Protein AF-A0AAE0EJP1-F1 (afdb_monomer)

Foldseek 3Di:
DVVVQPPDDPDDDDDDDLVVQCVDPVSVVVQVVCVVVVNDDDADPPRVVCVDPVNVVVVVVVVVVVVVVPDDDDDDDDDDDDDDPPPDPDDDPDDDDDDDDDDDDDDDDDDD

Mean predicted aligned error: 17.31 Å

InterPro domains:
  IPR027417 P-loop containing nucleoside triphosphate hydrolase [G3DSA:3.40.50.300] (1-55)

Structure (mmCIF, N/CA/C/O backbone):
data_AF-A0AAE0EJP1-F1
#
_entry.id   AF-A0AAE0EJP1-F1
#
loop_
_atom_site.group_PDB
_atom_site.id
_atom_site.type_symbol
_atom_site.label_atom_id
_atom_site.label_alt_id
_atom_site.label_comp_id
_atom_site.label_asym_id
_atom_site.label_entity_id
_atom_site.label_seq_id
_atom_site.pdbx_PDB_ins_code
_atom_site.Cartn_x
_atom_site.Cartn_y
_atom_site.Cartn_z
_atom_site.occupancy
_atom_site.B_iso_or_equiv
_atom_site.auth_seq_id
_atom_site.auth_comp_id
_atom_site.auth_asym_id
_atom_site.auth_atom_id
_atom_site.pdbx_PDB_model_num
ATOM 1 N N . MET A 1 1 ? 5.724 -8.046 -9.440 1.00 77.44 1 MET A N 1
ATOM 2 C CA . MET A 1 1 ? 4.721 -7.542 -8.469 1.00 77.44 1 MET A CA 1
ATOM 3 C C . MET A 1 1 ? 3.334 -8.173 -8.635 1.00 77.44 1 MET A C 1
ATOM 5 O O . MET A 1 1 ? 2.723 -8.517 -7.630 1.00 77.44 1 MET A O 1
ATOM 9 N N . ASN A 1 2 ? 2.850 -8.351 -9.869 1.00 84.19 2 ASN A N 1
ATOM 10 C CA . ASN A 1 2 ? 1.451 -8.671 -10.205 1.00 84.19 2 ASN A CA 1
ATOM 11 C C . ASN A 1 2 ? 0.792 -9.775 -9.366 1.00 84.19 2 ASN A C 1
ATOM 13 O O . ASN A 1 2 ? -0.309 -9.576 -8.865 1.00 84.19 2 ASN A O 1
ATOM 17 N N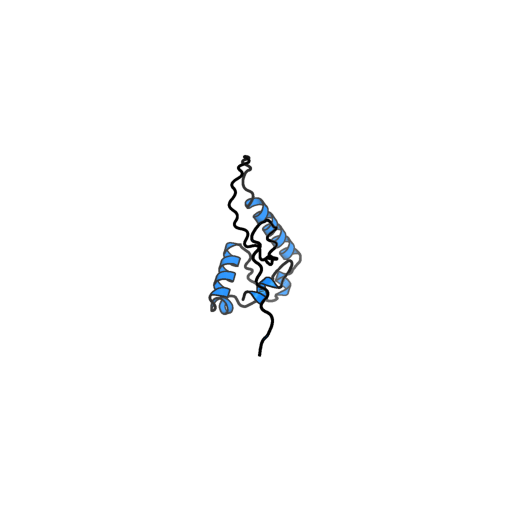 . VAL A 1 3 ? 1.468 -10.908 -9.151 1.00 89.62 3 VAL A N 1
ATOM 18 C CA . VAL A 1 3 ? 0.889 -12.024 -8.383 1.00 89.62 3 VAL A CA 1
ATOM 19 C C . VAL A 1 3 ? 0.577 -11.615 -6.944 1.00 89.62 3 VAL A C 1
ATOM 21 O O . VAL A 1 3 ? -0.504 -11.914 -6.462 1.00 89.62 3 VAL A O 1
ATOM 24 N N . ALA A 1 4 ? 1.481 -10.913 -6.257 1.00 86.25 4 ALA A N 1
ATOM 25 C CA . ALA A 1 4 ? 1.318 -10.597 -4.837 1.00 86.25 4 ALA A CA 1
ATOM 26 C C . ALA A 1 4 ? 0.136 -9.647 -4.574 1.00 86.25 4 ALA A C 1
ATOM 28 O O . ALA A 1 4 ? -0.625 -9.860 -3.634 1.00 86.25 4 ALA A O 1
ATOM 29 N N . ILE A 1 5 ? -0.049 -8.634 -5.427 1.00 88.50 5 ILE A N 1
ATOM 30 C CA . ILE A 1 5 ? -1.090 -7.607 -5.252 1.00 88.50 5 ILE A CA 1
ATOM 31 C C . ILE A 1 5 ? -2.483 -8.063 -5.710 1.00 88.50 5 ILE A C 1
ATOM 33 O O . ILE A 1 5 ? -3.474 -7.463 -5.315 1.00 88.50 5 ILE A O 1
ATOM 37 N N . THR A 1 6 ? -2.572 -9.133 -6.505 1.00 92.44 6 THR A N 1
ATOM 38 C CA . THR A 1 6 ? -3.845 -9.676 -7.018 1.00 92.44 6 THR A CA 1
ATOM 39 C C . THR A 1 6 ? -4.370 -10.868 -6.216 1.00 92.44 6 THR A C 1
ATOM 41 O O . THR A 1 6 ? -5.457 -11.364 -6.497 1.00 92.44 6 THR A O 1
ATOM 44 N N . ARG A 1 7 ? -3.640 -11.345 -5.193 1.00 92.94 7 ARG A N 1
ATOM 45 C CA . ARG A 1 7 ? -4.119 -12.452 -4.339 1.00 92.94 7 ARG A CA 1
ATOM 46 C C . ARG A 1 7 ? -5.259 -12.060 -3.404 1.00 92.94 7 ARG A C 1
ATOM 48 O O . ARG A 1 7 ? -6.002 -12.940 -2.973 1.00 92.94 7 ARG A O 1
ATOM 55 N N . ALA A 1 8 ? -5.371 -10.788 -3.036 1.00 92.50 8 ALA A N 1
ATOM 56 C CA . ALA A 1 8 ? -6.386 -10.362 -2.087 1.00 92.50 8 ALA A CA 1
ATOM 57 C C . ALA A 1 8 ? -7.758 -10.234 -2.753 1.00 92.50 8 ALA A C 1
ATOM 59 O O . ALA A 1 8 ? -7.879 -9.688 -3.844 1.00 92.50 8 ALA A O 1
ATOM 60 N N . LYS A 1 9 ? -8.800 -10.697 -2.057 1.00 92.94 9 LYS A N 1
ATOM 61 C CA . LYS A 1 9 ? -10.189 -10.597 -2.528 1.00 92.94 9 LYS A CA 1
ATOM 62 C C . LYS A 1 9 ? -10.838 -9.246 -2.226 1.00 92.94 9 LYS A C 1
ATOM 64 O O . LYS A 1 9 ? -11.714 -8.826 -2.967 1.00 92.94 9 LYS A O 1
ATOM 69 N N . SER A 1 10 ? -10.446 -8.601 -1.126 1.00 89.94 10 SER A N 1
ATOM 70 C CA . SER A 1 10 ? -11.171 -7.433 -0.597 1.00 89.94 10 SER A CA 1
ATOM 71 C C . SER A 1 10 ? -10.270 -6.242 -0.293 1.00 89.94 10 SER A C 1
ATOM 73 O O . SER A 1 10 ? -10.631 -5.117 -0.611 1.00 89.94 10 SER A O 1
ATOM 75 N N . SER A 1 11 ? -9.092 -6.453 0.296 1.00 89.81 11 SER A N 1
ATOM 76 C CA . SER A 1 11 ? -8.161 -5.362 0.590 1.00 89.81 11 SER A CA 1
ATOM 77 C C . SER A 1 11 ? -6.710 -5.833 0.585 1.00 89.81 11 SER A C 1
ATOM 79 O O . SER A 1 11 ? -6.404 -6.970 0.942 1.00 89.81 11 SER A O 1
ATOM 81 N N . VAL A 1 12 ? -5.808 -4.938 0.177 1.00 92.12 12 VAL A N 1
ATOM 82 C CA . VAL A 1 12 ? -4.356 -5.142 0.219 1.00 92.12 12 VAL A CA 1
ATOM 83 C C . VAL A 1 12 ? -3.753 -4.072 1.116 1.00 92.12 12 VAL A C 1
ATOM 85 O O . VAL A 1 12 ? -3.915 -2.882 0.853 1.00 92.12 12 VAL A O 1
ATOM 88 N N . LEU A 1 13 ? -3.018 -4.495 2.144 1.00 91.94 13 LEU A N 1
ATOM 89 C CA . LEU A 1 13 ? -2.159 -3.620 2.936 1.00 91.94 13 LEU A CA 1
ATOM 90 C C . LEU A 1 13 ? -0.700 -3.971 2.647 1.00 91.94 13 LEU A C 1
ATOM 92 O O . LEU A 1 13 ? -0.225 -5.047 3.007 1.00 91.94 13 LEU A O 1
ATOM 96 N N . VAL A 1 14 ? 0.016 -3.055 2.000 1.00 94.00 14 VAL A N 1
ATOM 97 C CA . VAL A 1 14 ? 1.455 -3.196 1.757 1.00 94.00 14 VAL A CA 1
ATOM 98 C C . VAL A 1 14 ? 2.214 -2.539 2.906 1.00 94.00 14 VAL A C 1
ATOM 100 O O . VAL A 1 14 ? 2.067 -1.342 3.143 1.00 94.00 14 VAL A O 1
ATOM 103 N N . VAL A 1 15 ? 3.051 -3.311 3.602 1.00 94.06 15 VAL A N 1
ATOM 104 C CA . VAL A 1 15 ? 3.899 -2.823 4.700 1.00 94.06 15 VAL A CA 1
ATOM 105 C C . VAL A 1 15 ? 5.364 -2.935 4.293 1.00 94.06 15 VAL A C 1
ATOM 107 O O . VAL A 1 15 ? 5.842 -4.021 3.975 1.00 94.06 15 VAL A O 1
ATOM 110 N N . GLY A 1 16 ? 6.094 -1.820 4.318 1.00 94.81 16 GLY A N 1
ATOM 111 C CA . GLY A 1 16 ? 7.511 -1.816 3.970 1.00 94.81 16 GLY A CA 1
ATOM 112 C C . GLY A 1 16 ? 8.177 -0.448 4.072 1.00 94.81 16 GLY A C 1
ATOM 113 O O . GLY A 1 16 ? 7.535 0.574 4.315 1.00 94.81 16 GLY A O 1
ATOM 114 N N . SER A 1 17 ? 9.496 -0.436 3.879 1.00 95.75 17 SER A N 1
ATOM 115 C CA . SER A 1 17 ? 10.282 0.794 3.788 1.00 95.75 17 SER A CA 1
ATOM 116 C C . SER A 1 17 ? 10.085 1.42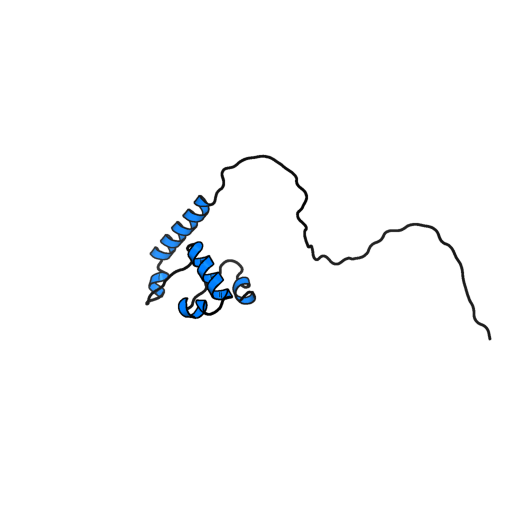9 2.414 1.00 95.75 17 SER A C 1
ATOM 118 O O . SER A 1 17 ? 10.600 0.917 1.419 1.00 95.75 17 SER A O 1
ATOM 120 N N . ALA A 1 18 ? 9.374 2.557 2.354 1.00 96.25 18 ALA A N 1
ATOM 121 C CA . ALA A 1 18 ? 9.148 3.274 1.100 1.00 96.25 18 ALA A CA 1
ATOM 122 C C . ALA A 1 18 ? 10.467 3.656 0.405 1.00 96.25 18 ALA A C 1
ATOM 124 O O . ALA A 1 18 ? 10.589 3.487 -0.802 1.00 96.25 18 ALA A O 1
ATOM 125 N N . SER A 1 19 ? 11.489 4.088 1.155 1.00 96.88 19 SER A N 1
ATOM 126 C CA . SER A 1 19 ? 12.802 4.435 0.587 1.00 96.88 1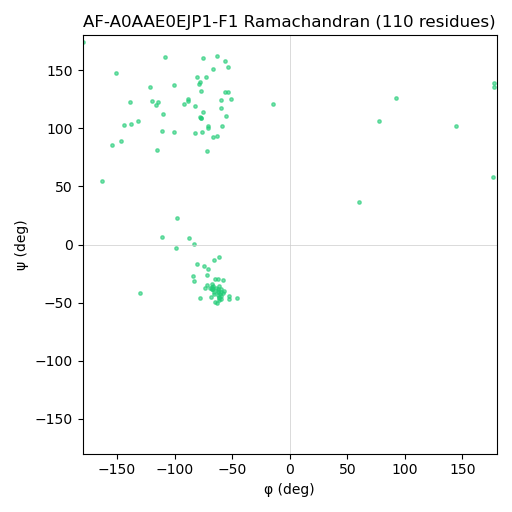9 SER A CA 1
ATOM 127 C C . SER A 1 19 ? 13.525 3.239 -0.034 1.00 96.88 19 SER A C 1
ATOM 129 O O . SER A 1 19 ? 14.287 3.404 -0.983 1.00 96.88 19 SER A O 1
ATOM 131 N N . THR A 1 20 ? 13.288 2.031 0.480 1.00 98.00 20 THR A N 1
ATOM 132 C CA . THR A 1 20 ? 13.842 0.804 -0.100 1.00 98.00 20 THR A CA 1
ATOM 133 C C . THR A 1 20 ? 13.053 0.387 -1.336 1.00 98.00 20 THR A C 1
ATOM 135 O O . THR A 1 20 ? 13.656 0.076 -2.358 1.00 98.00 20 THR A O 1
ATOM 138 N N . LEU A 1 21 ? 11.720 0.400 -1.252 1.00 96.38 21 LEU A N 1
ATOM 139 C CA . LEU A 1 21 ? 10.830 -0.045 -2.326 1.00 96.38 21 LEU A CA 1
ATOM 140 C C . LEU A 1 21 ? 10.901 0.865 -3.560 1.00 96.38 21 LEU A C 1
ATOM 142 O O . LEU A 1 21 ? 10.902 0.357 -4.672 1.00 96.38 21 LEU A O 1
ATOM 146 N N . ARG A 1 22 ? 11.068 2.183 -3.391 1.00 97.50 22 ARG A N 1
ATOM 147 C CA . ARG A 1 22 ? 11.204 3.137 -4.511 1.00 97.50 22 ARG A CA 1
ATOM 148 C C . ARG A 1 22 ? 12.414 2.893 -5.426 1.00 97.50 22 ARG A C 1
ATOM 150 O O . ARG A 1 22 ? 12.501 3.516 -6.475 1.00 97.50 22 ARG A O 1
ATOM 157 N N . LYS A 1 23 ? 13.357 2.023 -5.046 1.00 97.81 23 LYS A N 1
ATOM 158 C CA . LYS A 1 23 ? 14.498 1.653 -5.902 1.00 97.81 23 LYS A CA 1
ATOM 159 C C . LYS A 1 23 ? 14.095 0.789 -7.101 1.00 97.81 23 LYS A C 1
ATOM 161 O O . LYS A 1 23 ? 14.862 0.704 -8.051 1.00 97.81 23 LYS A O 1
ATOM 166 N N . ASP A 1 24 ? 12.941 0.130 -7.034 1.00 96.94 24 ASP A N 1
ATOM 167 C CA . ASP A 1 24 ? 12.361 -0.643 -8.131 1.00 96.94 24 ASP A CA 1
ATOM 168 C C . ASP A 1 24 ? 11.261 0.176 -8.818 1.00 96.94 24 ASP A C 1
ATOM 170 O O . ASP A 1 24 ? 10.445 0.811 -8.148 1.00 96.94 24 ASP A O 1
ATOM 174 N N . GLU A 1 25 ? 11.234 0.156 -10.151 1.00 97.25 25 GLU A N 1
ATOM 175 C CA . GLU A 1 25 ? 10.316 0.965 -10.961 1.00 97.25 25 GLU A CA 1
ATOM 176 C C . GLU A 1 25 ? 8.844 0.650 -10.656 1.00 97.25 25 GLU A C 1
ATOM 178 O O . GLU A 1 25 ? 8.038 1.551 -10.411 1.00 97.25 25 GLU A O 1
AT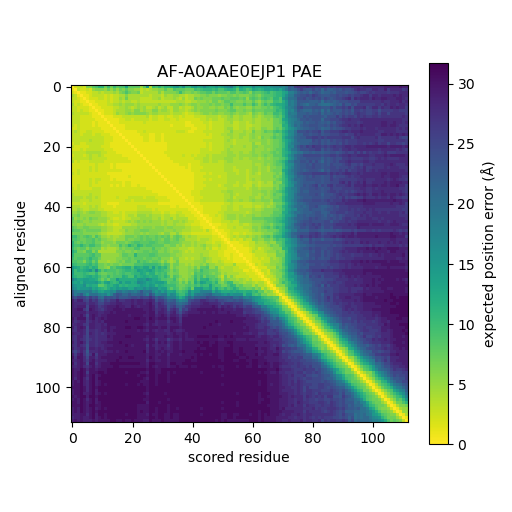OM 183 N N . HIS A 1 26 ? 8.484 -0.634 -10.604 1.00 95.25 26 HIS A N 1
ATOM 184 C CA . HIS A 1 26 ? 7.102 -1.043 -10.367 1.00 95.25 26 HIS A CA 1
ATOM 185 C C . HIS A 1 26 ? 6.641 -0.682 -8.951 1.00 95.25 26 HIS A C 1
ATOM 187 O O . HIS A 1 26 ? 5.500 -0.252 -8.756 1.00 95.25 26 HIS A O 1
ATOM 193 N N . TRP A 1 27 ? 7.519 -0.827 -7.957 1.00 96.06 27 TRP A N 1
ATOM 194 C CA . TRP A 1 27 ? 7.245 -0.379 -6.592 1.00 96.06 27 TRP A CA 1
ATOM 195 C C . TRP A 1 27 ? 7.156 1.138 -6.469 1.00 96.06 27 TRP A C 1
ATOM 197 O O . TRP A 1 27 ? 6.280 1.616 -5.745 1.00 96.06 27 TRP A O 1
ATOM 207 N N . ASN A 1 28 ? 7.987 1.899 -7.181 1.00 97.44 28 ASN A N 1
ATOM 208 C CA . ASN A 1 28 ? 7.881 3.353 -7.186 1.00 97.44 28 ASN A CA 1
ATOM 209 C C . ASN A 1 28 ? 6.526 3.811 -7.746 1.00 97.44 28 ASN A C 1
ATOM 211 O O . ASN A 1 28 ? 5.835 4.585 -7.085 1.00 97.44 28 ASN A O 1
ATOM 215 N N . ASN A 1 29 ? 6.088 3.244 -8.874 1.00 96.69 29 ASN A N 1
ATOM 216 C CA . ASN A 1 29 ? 4.791 3.565 -9.482 1.00 96.69 29 ASN A CA 1
ATOM 217 C C . ASN A 1 29 ? 3.617 3.256 -8.538 1.00 96.69 29 ASN A C 1
ATOM 219 O O . ASN A 1 29 ? 2.672 4.042 -8.423 1.00 96.69 29 ASN A O 1
ATOM 223 N N . LEU A 1 30 ? 3.676 2.131 -7.812 1.00 95.56 30 LEU A N 1
ATOM 224 C CA . LEU A 1 30 ? 2.669 1.803 -6.800 1.00 95.56 30 LEU A CA 1
ATOM 225 C C . LEU A 1 30 ? 2.644 2.842 -5.668 1.00 95.56 30 LEU A C 1
ATOM 227 O O . LEU A 1 30 ? 1.564 3.247 -5.234 1.00 95.56 30 LEU A O 1
ATOM 231 N N . ILE A 1 31 ? 3.815 3.269 -5.190 1.00 96.50 31 ILE A N 1
ATOM 232 C CA . ILE A 1 31 ? 3.929 4.239 -4.095 1.00 96.50 31 ILE A CA 1
ATOM 233 C C . ILE A 1 31 ? 3.436 5.621 -4.531 1.00 96.50 31 ILE A C 1
ATOM 235 O O . ILE A 1 31 ? 2.654 6.222 -3.800 1.00 96.50 31 ILE A O 1
ATOM 239 N N . GLU A 1 32 ? 3.824 6.104 -5.711 1.00 97.69 32 GLU A N 1
ATOM 240 C CA . GLU A 1 32 ? 3.338 7.379 -6.263 1.00 97.69 32 GLU A CA 1
ATOM 241 C C . GLU A 1 32 ? 1.820 7.359 -6.454 1.00 97.69 32 GLU A C 1
ATOM 243 O O . GLU A 1 32 ? 1.114 8.285 -6.055 1.00 97.69 32 GLU A O 1
ATOM 248 N N . SER A 1 33 ? 1.283 6.252 -6.971 1.00 95.62 33 SER A N 1
ATOM 249 C CA . SER A 1 33 ? -0.161 6.064 -7.093 1.00 95.62 33 SER A CA 1
ATOM 250 C C . SER A 1 33 ? -0.874 6.059 -5.732 1.00 95.62 33 SER A C 1
ATOM 252 O O . SER A 1 33 ? -1.984 6.586 -5.610 1.00 95.62 33 SER A O 1
ATOM 254 N N . ALA A 1 34 ? -0.273 5.465 -4.697 1.00 94.81 34 ALA A N 1
ATOM 255 C CA . ALA A 1 34 ? -0.816 5.490 -3.340 1.00 94.81 34 ALA A CA 1
ATOM 256 C C . ALA A 1 34 ? -0.738 6.893 -2.718 1.00 94.81 34 ALA A C 1
ATOM 258 O O . ALA A 1 34 ? -1.666 7.301 -2.024 1.00 94.81 34 ALA A O 1
ATOM 259 N N . GLU A 1 35 ? 0.327 7.645 -2.978 1.00 95.50 35 GLU A N 1
ATOM 260 C CA . GLU A 1 35 ? 0.508 9.019 -2.506 1.00 95.50 35 GLU A CA 1
ATOM 261 C C . GLU A 1 35 ? -0.530 9.961 -3.128 1.00 95.50 35 GLU A C 1
ATOM 263 O O . GLU A 1 35 ? -1.276 10.612 -2.394 1.00 95.50 35 GLU A O 1
ATOM 268 N N . ASN A 1 36 ? -0.688 9.916 -4.454 1.00 95.44 36 ASN A N 1
ATOM 269 C CA . ASN A 1 36 ? -1.663 10.724 -5.197 1.00 95.44 36 ASN A CA 1
ATOM 270 C C . ASN A 1 36 ? -3.110 10.432 -4.782 1.00 95.44 36 ASN A C 1
ATOM 272 O O . ASN A 1 36 ? -3.935 11.336 -4.692 1.00 95.44 36 ASN A O 1
ATOM 276 N N . ARG A 1 37 ? -3.423 9.169 -4.469 1.00 92.38 37 ARG A N 1
ATOM 277 C CA . ARG A 1 37 ? -4.749 8.770 -3.968 1.00 92.38 37 ARG A CA 1
ATOM 278 C C . ARG A 1 37 ? -4.906 8.977 -2.463 1.00 92.38 37 ARG A C 1
ATOM 280 O O . ARG A 1 37 ? -5.964 8.682 -1.909 1.00 92.38 37 ARG A O 1
ATOM 287 N N . GLY A 1 38 ? -3.884 9.477 -1.767 1.00 90.50 38 GLY A N 1
ATOM 288 C CA . GLY A 1 38 ? -3.886 9.680 -0.319 1.00 90.50 38 GLY A CA 1
ATOM 289 C C . GLY A 1 38 ? -4.091 8.387 0.481 1.00 90.50 38 GLY A C 1
ATOM 290 O O . GLY A 1 38 ? -4.805 8.412 1.485 1.00 90.50 38 GLY A O 1
ATOM 291 N N . CYS A 1 39 ? -3.521 7.285 -0.005 1.00 92.25 39 CYS A N 1
ATOM 292 C CA . CYS A 1 39 ? -3.507 5.933 0.565 1.00 92.25 39 CYS A CA 1
ATOM 293 C C . CYS A 1 39 ? -2.104 5.512 1.053 1.00 92.25 39 CYS A C 1
ATOM 295 O O . CYS A 1 39 ? -1.901 4.362 1.434 1.00 92.25 39 CYS A O 1
ATOM 297 N N . LEU A 1 40 ? -1.125 6.423 1.027 1.00 94.19 40 LEU A N 1
ATOM 298 C CA . LEU A 1 40 ? 0.187 6.230 1.640 1.00 94.19 40 LEU A CA 1
ATOM 299 C C . LEU A 1 40 ? 0.150 6.679 3.107 1.00 94.19 40 LEU A C 1
ATOM 301 O O . LEU A 1 40 ? -0.181 7.828 3.405 1.00 94.19 40 LEU A O 1
ATOM 305 N N . PHE A 1 41 ? 0.540 5.791 4.021 1.00 93.00 41 PHE A N 1
ATOM 306 C CA . PHE A 1 41 ? 0.564 6.070 5.457 1.00 93.00 41 PHE A CA 1
ATOM 307 C C . PHE A 1 41 ? 1.987 6.009 6.002 1.00 93.00 41 PHE A C 1
ATOM 309 O O . PHE A 1 41 ? 2.651 4.974 5.941 1.00 93.00 41 PHE A O 1
ATOM 316 N N . LYS A 1 42 ? 2.459 7.122 6.569 1.00 93.44 42 LYS A N 1
ATOM 317 C CA . LYS A 1 42 ? 3.744 7.166 7.270 1.00 93.44 42 LYS A CA 1
ATOM 318 C C . LYS A 1 42 ? 3.531 6.785 8.730 1.00 93.44 42 LYS A C 1
ATOM 320 O O . LYS A 1 42 ? 2.754 7.427 9.430 1.00 93.44 42 LYS A O 1
ATOM 325 N N . VAL A 1 43 ? 4.245 5.759 9.184 1.00 91.88 43 VAL A N 1
ATOM 326 C CA . VAL A 1 43 ? 4.087 5.205 10.532 1.00 91.88 43 VAL A CA 1
ATOM 327 C C . VAL A 1 43 ? 5.406 5.271 11.299 1.00 91.88 43 VAL A C 1
ATOM 329 O O . VAL A 1 43 ? 6.463 4.939 10.762 1.00 91.88 43 VAL A O 1
ATOM 332 N N . SER A 1 44 ? 5.349 5.689 12.563 1.00 91.38 44 SER A N 1
ATOM 333 C CA . SER A 1 44 ? 6.469 5.676 13.509 1.00 91.38 44 SER A CA 1
ATOM 334 C C . SER A 1 44 ? 6.281 4.596 14.577 1.00 91.38 44 SER A C 1
ATOM 336 O O . SER A 1 44 ? 5.187 4.072 14.786 1.00 91.38 44 SER A O 1
ATOM 338 N N . LYS A 1 45 ? 7.374 4.230 15.254 1.00 91.44 45 LYS A N 1
ATOM 339 C CA . LYS A 1 45 ? 7.309 3.325 16.407 1.00 91.44 45 LYS A CA 1
ATOM 340 C C . LYS A 1 45 ? 6.704 4.064 17.616 1.00 91.44 45 LYS A C 1
ATOM 342 O O . LYS A 1 45 ? 7.029 5.236 17.796 1.00 91.44 45 LYS A O 1
ATOM 347 N N . PRO A 1 46 ? 5.905 3.391 18.464 1.00 92.31 46 PRO A N 1
ATOM 348 C CA . PRO A 1 46 ? 5.447 2.005 18.333 1.00 92.31 46 PRO A CA 1
ATOM 349 C C . PRO A 1 46 ? 4.319 1.872 17.296 1.00 92.31 46 PRO A C 1
ATOM 351 O O . PRO A 1 46 ? 3.334 2.604 17.345 1.00 92.31 46 PRO A O 1
ATOM 354 N N . TYR A 1 47 ? 4.431 0.901 16.382 1.00 89.25 47 TYR A N 1
ATOM 355 C CA . TYR A 1 47 ? 3.508 0.769 15.244 1.00 89.25 47 TYR A CA 1
ATOM 356 C C . TYR A 1 47 ? 2.051 0.517 15.653 1.00 89.25 47 TYR A C 1
ATOM 358 O O . TYR A 1 47 ? 1.141 0.967 14.965 1.00 89.25 47 TYR A O 1
ATOM 366 N N . ALA A 1 48 ? 1.818 -0.129 16.799 1.00 88.62 48 ALA A N 1
ATOM 367 C CA . ALA A 1 48 ? 0.475 -0.369 17.328 1.00 88.62 48 ALA A CA 1
ATOM 368 C C . ALA A 1 48 ? -0.319 0.931 17.548 1.00 88.62 48 ALA A C 1
ATOM 370 O O . ALA A 1 48 ? -1.527 0.953 17.353 1.00 88.62 48 ALA A O 1
ATOM 371 N N . SER A 1 49 ? 0.364 2.041 17.852 1.00 88.56 49 SER A N 1
ATOM 372 C CA . SER A 1 49 ? -0.275 3.352 18.020 1.00 88.56 49 SER A CA 1
ATOM 373 C C . SER A 1 49 ? -0.895 3.909 16.737 1.00 88.56 49 SER A C 1
ATOM 375 O O . SER A 1 49 ? -1.601 4.912 16.785 1.00 88.56 49 SER A O 1
ATOM 377 N N . PHE A 1 50 ? -0.590 3.335 15.571 1.00 88.19 50 PHE A N 1
ATOM 378 C CA . PHE A 1 50 ? -1.204 3.713 14.300 1.00 88.19 50 PHE A CA 1
ATOM 379 C C . PHE A 1 50 ? -2.541 3.016 14.060 1.00 88.19 50 PHE A C 1
ATOM 381 O O . PHE A 1 50 ? -3.398 3.575 13.387 1.00 88.19 50 PHE A O 1
ATOM 388 N N . LEU A 1 51 ? -2.721 1.830 14.640 1.00 83.38 51 LEU A N 1
ATOM 389 C CA . LEU A 1 51 ? -3.929 1.017 14.525 1.00 83.38 51 LEU A CA 1
ATOM 390 C C . LEU A 1 51 ? -4.857 1.200 15.735 1.00 83.38 51 LEU A C 1
ATOM 392 O O . LEU A 1 51 ? -5.644 0.311 16.041 1.00 83.38 51 LEU A O 1
ATOM 396 N N . SER A 1 52 ? -4.748 2.327 16.448 1.00 89.12 52 SER A N 1
ATOM 397 C CA . SER A 1 52 ? -5.707 2.667 17.499 1.00 89.12 52 SER A CA 1
ATOM 398 C C . SER A 1 52 ? -7.086 2.932 16.895 1.00 89.12 52 SER A C 1
ATOM 400 O O . SER A 1 52 ? -7.191 3.402 15.759 1.00 89.12 52 SER A O 1
AT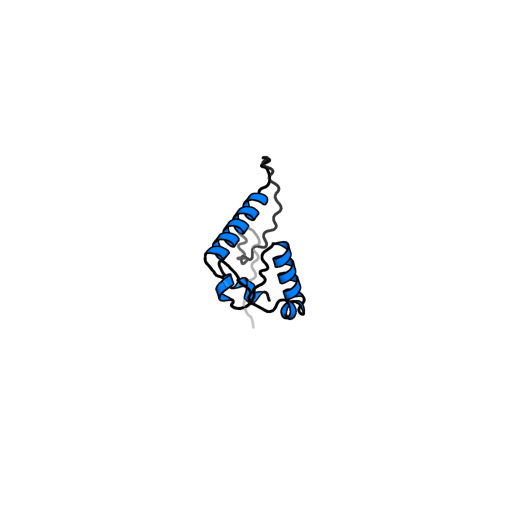OM 402 N N . GLU A 1 53 ? -8.136 2.664 17.671 1.00 89.19 53 GLU A N 1
ATOM 403 C CA . GLU A 1 53 ? -9.530 2.882 17.258 1.00 89.19 53 GLU A CA 1
ATOM 404 C C . GLU A 1 53 ? -9.748 4.316 16.760 1.00 89.19 53 GLU A C 1
ATOM 406 O O . GLU A 1 53 ? -10.213 4.510 15.642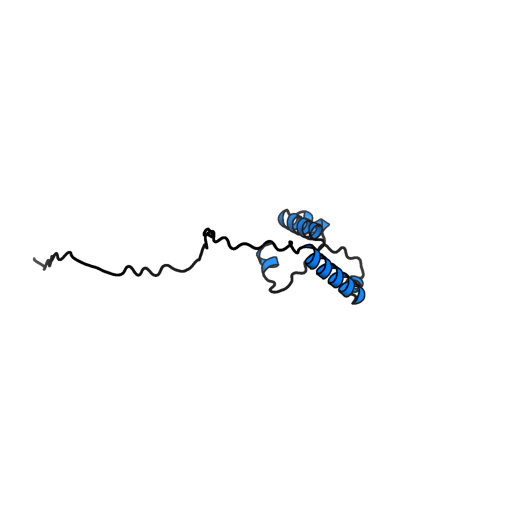 1.00 89.19 53 GLU A O 1
ATOM 411 N N . GLU A 1 54 ? -9.259 5.308 17.509 1.00 87.62 54 GLU A N 1
ATOM 412 C CA . GLU A 1 54 ? -9.317 6.726 17.133 1.00 87.62 54 GLU A CA 1
ATOM 413 C C . GLU A 1 54 ? -8.741 6.996 15.728 1.00 87.62 54 GLU A C 1
ATOM 415 O O . GLU A 1 54 ? -9.338 7.700 14.914 1.00 87.62 54 GLU A O 1
ATOM 420 N N . LYS A 1 55 ? -7.585 6.409 15.387 1.00 86.69 55 LYS A N 1
ATOM 421 C CA . LYS A 1 55 ? -6.980 6.607 14.061 1.00 86.69 55 LYS A CA 1
ATOM 422 C C . LYS A 1 55 ? -7.727 5.863 12.967 1.00 86.69 55 LYS A C 1
ATOM 424 O O . LYS A 1 55 ? -7.840 6.385 11.859 1.00 86.69 55 LYS A O 1
ATOM 429 N N . LEU A 1 56 ? -8.228 4.665 13.252 1.00 86.44 56 LEU A N 1
ATOM 430 C CA . LEU A 1 56 ? -9.051 3.904 12.312 1.00 86.44 56 LEU A CA 1
ATOM 431 C C . LEU A 1 56 ? -10.344 4.655 11.975 1.00 86.44 56 LEU A C 1
ATOM 433 O O . LEU A 1 56 ? -10.714 4.726 10.801 1.00 86.44 56 LEU A O 1
ATOM 437 N N . GLU A 1 57 ? -10.979 5.282 12.964 1.00 88.75 57 GLU A N 1
ATOM 438 C CA . GLU A 1 57 ? -12.149 6.139 12.757 1.00 88.75 57 GLU A CA 1
ATOM 439 C C . GLU A 1 57 ? -11.822 7.336 11.860 1.00 88.75 57 GLU A C 1
ATOM 441 O O . GLU A 1 57 ? -12.514 7.568 10.864 1.00 88.75 57 GLU A O 1
ATOM 446 N N . LEU A 1 58 ? -10.719 8.040 12.134 1.00 85.38 58 LEU A N 1
ATOM 447 C CA . LEU A 1 58 ? -10.253 9.155 11.300 1.00 85.38 58 LEU A CA 1
ATOM 448 C C . LEU A 1 58 ? -10.000 8.728 9.843 1.00 85.38 58 LEU A C 1
ATOM 450 O O . LEU A 1 58 ? -10.367 9.441 8.904 1.00 85.38 58 LEU A O 1
ATOM 454 N N . LEU A 1 59 ? -9.395 7.556 9.632 1.00 85.56 59 LEU A N 1
ATOM 455 C CA . LEU A 1 59 ? -9.147 7.015 8.293 1.00 85.56 59 LEU A CA 1
ATOM 456 C C . LEU A 1 59 ? -10.445 6.645 7.566 1.00 85.56 59 LEU A C 1
ATOM 458 O O . LEU A 1 59 ? -10.560 6.902 6.366 1.00 85.56 59 LEU A O 1
ATOM 462 N N . ASN A 1 60 ? -11.428 6.099 8.281 1.00 84.56 60 ASN A N 1
ATOM 463 C CA . ASN A 1 60 ? -12.737 5.760 7.727 1.00 84.56 60 ASN A CA 1
ATOM 464 C C . ASN A 1 60 ? -13.514 7.013 7.289 1.00 84.56 60 ASN A C 1
ATOM 466 O O . ASN A 1 60 ? -14.080 7.042 6.197 1.00 84.56 60 ASN A O 1
ATOM 470 N N . VAL A 1 61 ? -13.492 8.080 8.096 1.00 79.38 61 VAL A N 1
ATOM 471 C CA . VAL A 1 61 ? -14.096 9.375 7.730 1.00 79.38 61 VAL A CA 1
ATOM 472 C C . VAL A 1 61 ? -13.447 9.932 6.462 1.00 79.38 61 VAL A C 1
ATOM 474 O O . VAL A 1 61 ? -14.147 10.357 5.543 1.00 79.38 61 VAL A O 1
ATOM 477 N N . ARG A 1 62 ? -12.112 9.864 6.367 1.00 78.19 62 ARG A N 1
ATOM 478 C CA . ARG A 1 62 ? -11.379 10.307 5.173 1.00 78.19 62 ARG A CA 1
ATOM 479 C C . ARG A 1 62 ? -11.716 9.478 3.931 1.00 78.19 62 ARG A C 1
ATOM 481 O O . ARG A 1 62 ? -11.760 10.044 2.843 1.00 78.19 62 ARG A O 1
ATOM 488 N N . ALA A 1 63 ? -11.921 8.168 4.071 1.00 80.94 63 ALA A N 1
ATOM 489 C CA . ALA A 1 63 ? -12.325 7.311 2.958 1.00 80.94 63 ALA A CA 1
ATOM 490 C C . ALA A 1 63 ? -13.701 7.730 2.418 1.00 80.94 63 ALA A C 1
ATOM 492 O O . ALA A 1 63 ? -13.817 8.056 1.240 1.00 80.94 63 ALA A O 1
ATOM 493 N N . LYS A 1 64 ? -14.695 7.873 3.303 1.00 80.69 64 LYS A N 1
ATOM 494 C CA . LYS A 1 64 ? -16.055 8.294 2.927 1.00 80.69 64 LYS A CA 1
ATOM 495 C C . LYS A 1 64 ? -16.102 9.671 2.261 1.00 80.69 64 LYS A C 1
ATOM 497 O O . LYS A 1 64 ? -16.862 9.866 1.320 1.00 80.69 64 LYS A O 1
ATOM 502 N N . ALA A 1 65 ? -15.290 10.620 2.729 1.00 75.88 65 ALA A N 1
ATOM 503 C CA . ALA A 1 65 ? -15.225 11.955 2.133 1.00 75.88 65 ALA A CA 1
ATOM 504 C C . ALA A 1 65 ? -14.745 11.921 0.670 1.00 75.88 65 ALA A C 1
ATOM 506 O O . ALA A 1 65 ? -15.304 12.619 -0.171 1.00 75.88 65 ALA A O 1
ATOM 507 N N . LYS A 1 66 ? -13.758 11.070 0.353 1.00 72.44 66 LYS A N 1
ATOM 508 C CA . LYS A 1 66 ? -13.253 10.906 -1.020 1.00 72.44 66 LYS A CA 1
ATOM 509 C C . LYS A 1 66 ? -14.283 10.273 -1.952 1.00 72.44 66 LYS A C 1
ATOM 511 O O . LYS A 1 66 ? -14.364 10.665 -3.110 1.00 72.44 66 LYS A O 1
ATOM 516 N N . ASP A 1 67 ? -15.075 9.330 -1.447 1.00 74.50 67 ASP A N 1
ATOM 517 C CA . ASP A 1 67 ? -16.125 8.683 -2.239 1.00 74.50 67 ASP A CA 1
ATOM 518 C C . ASP A 1 67 ? -17.250 9.672 -2.600 1.00 74.50 67 ASP A C 1
ATOM 520 O O . ASP A 1 67 ? -17.808 9.609 -3.693 1.00 74.50 67 ASP A O 1
ATOM 524 N N . MET A 1 68 ? -17.556 10.631 -1.715 1.00 69.44 68 MET A N 1
ATOM 525 C CA . MET A 1 68 ? -18.560 11.670 -1.983 1.00 69.44 68 MET A CA 1
ATOM 526 C C . MET A 1 68 ? -18.092 12.710 -3.011 1.00 69.44 68 MET A C 1
ATOM 528 O O . MET A 1 68 ? -18.913 13.186 -3.792 1.00 69.44 68 MET A O 1
ATOM 532 N N . GLU A 1 69 ? -16.800 13.048 -3.029 1.00 62.72 69 GLU A N 1
ATOM 533 C CA . GLU A 1 69 ? -16.208 14.038 -3.945 1.00 62.72 69 GLU A CA 1
ATOM 534 C C . GLU A 1 69 ? -16.068 13.506 -5.389 1.00 62.72 69 GLU A C 1
ATOM 536 O O . GLU A 1 69 ? -15.981 14.282 -6.337 1.00 62.72 69 GLU A O 1
ATOM 541 N N . ALA A 1 70 ? -16.111 12.182 -5.576 1.00 61.31 70 ALA A N 1
ATOM 542 C CA . ALA A 1 70 ? -15.993 11.519 -6.874 1.00 61.31 70 ALA A CA 1
ATOM 543 C C . ALA A 1 70 ? -17.325 11.336 -7.644 1.00 61.31 70 ALA A C 1
ATOM 545 O O . ALA A 1 70 ? -17.326 10.687 -8.690 1.00 61.31 70 ALA A O 1
ATOM 546 N N . GLN A 1 71 ? -18.457 11.878 -7.169 1.00 47.44 71 GLN A N 1
ATOM 547 C CA . GLN A 1 71 ? -19.755 11.759 -7.857 1.00 47.44 71 GLN A CA 1
ATOM 548 C C . GLN A 1 71 ? -19.914 12.811 -8.978 1.00 47.44 71 GLN A C 1
ATOM 550 O O . GLN A 1 71 ? -19.922 14.009 -8.687 1.00 47.44 71 GLN A O 1
ATOM 555 N N . PRO A 1 72 ? -20.082 12.416 -10.258 1.00 49.88 72 PRO A N 1
ATOM 556 C CA . PRO A 1 72 ? -20.417 13.347 -11.329 1.00 49.88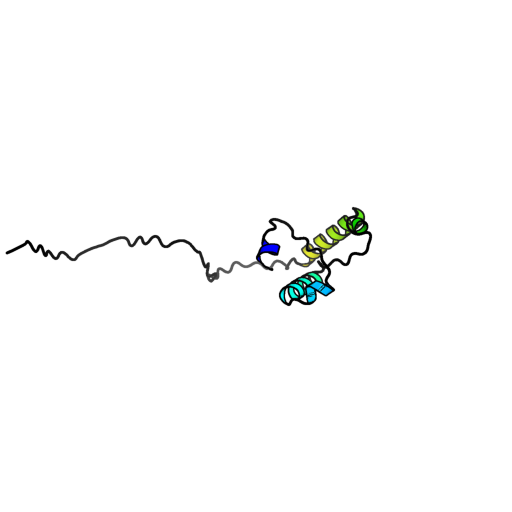 72 PRO A CA 1
ATOM 557 C C . PRO A 1 72 ? -21.909 13.707 -11.283 1.00 49.88 72 PRO A C 1
ATOM 559 O O . PRO A 1 72 ? -22.763 12.854 -11.054 1.00 49.88 72 PRO A O 1
ATOM 562 N N . ALA A 1 73 ? -22.215 14.982 -11.534 1.00 47.72 73 ALA A N 1
ATOM 563 C CA . ALA A 1 73 ? -23.573 15.467 -11.743 1.00 47.72 73 ALA A CA 1
ATOM 564 C C . ALA A 1 73 ? -24.280 14.656 -12.841 1.00 47.72 73 ALA A C 1
ATOM 566 O O . ALA A 1 73 ? -23.745 14.466 -13.935 1.00 47.72 73 ALA A O 1
ATOM 567 N N . GLU A 1 74 ? -25.493 14.202 -12.549 1.00 51.28 74 GLU A N 1
ATOM 568 C CA . GLU A 1 74 ? -26.332 13.465 -13.484 1.00 51.28 74 GLU A CA 1
ATOM 569 C C . GLU A 1 74 ? -26.624 14.309 -14.733 1.00 51.28 74 GLU A C 1
ATOM 571 O O . GLU A 1 74 ? -27.165 15.416 -14.650 1.00 51.28 74 GLU A O 1
ATOM 576 N N . ARG A 1 75 ? -26.306 13.778 -15.917 1.00 44.56 75 ARG A N 1
ATOM 577 C CA . ARG A 1 75 ? -26.887 14.248 -17.177 1.00 44.56 75 ARG A CA 1
ATOM 578 C C . ARG A 1 75 ? -27.361 13.032 -17.959 1.00 44.56 75 ARG A C 1
ATOM 580 O O . ARG A 1 75 ? -26.558 12.248 -18.450 1.00 44.56 75 ARG A O 1
ATOM 587 N N . GLY A 1 76 ? -28.680 12.864 -17.987 1.00 42.44 76 GLY A N 1
ATOM 588 C CA . GLY A 1 76 ? -29.353 11.785 -18.694 1.00 42.44 76 GLY A CA 1
ATOM 589 C C . GLY A 1 76 ? -29.157 11.826 -20.209 1.00 42.44 76 GLY A C 1
ATOM 590 O O . GLY A 1 76 ? -28.809 12.855 -20.789 1.00 42.44 76 GLY A O 1
ATOM 591 N N . GLY A 1 77 ? -29.441 10.683 -20.829 1.00 35.03 77 GLY A N 1
ATOM 592 C CA . GLY A 1 77 ? -29.496 10.502 -22.274 1.00 35.03 77 GLY A CA 1
ATOM 593 C C . GLY A 1 77 ? -28.987 9.122 -22.666 1.00 35.03 77 GLY A C 1
ATOM 594 O O . GLY A 1 77 ? -27.785 8.891 -22.683 1.00 35.03 77 GLY A O 1
ATOM 595 N N . ILE A 1 78 ? -29.917 8.214 -22.968 1.00 49.00 78 ILE A N 1
ATOM 596 C CA . ILE A 1 78 ? -29.662 6.966 -23.694 1.00 49.00 78 ILE A CA 1
ATOM 597 C C . ILE A 1 78 ? -28.888 7.325 -24.964 1.00 49.00 78 ILE A C 1
ATOM 599 O O . ILE A 1 78 ? -29.370 8.159 -25.721 1.00 49.00 78 ILE A O 1
ATOM 603 N N . HIS A 1 79 ? -27.732 6.713 -25.199 1.00 39.97 79 HIS A N 1
ATOM 604 C CA . HIS A 1 79 ? -27.132 6.603 -26.525 1.00 39.97 79 HIS A CA 1
ATOM 605 C C . HIS A 1 79 ? -26.456 5.237 -26.586 1.00 39.97 79 HIS A C 1
ATOM 607 O O . HIS A 1 79 ? -25.390 5.018 -26.007 1.00 39.97 79 HIS A O 1
ATOM 613 N N . ASP A 1 80 ? -27.130 4.319 -27.266 1.00 45.47 80 ASP A N 1
ATOM 614 C CA . ASP A 1 80 ? -26.558 3.071 -27.731 1.00 45.47 80 ASP A CA 1
ATOM 615 C C . ASP A 1 80 ? -25.390 3.422 -28.662 1.00 45.47 80 ASP A C 1
ATOM 617 O O . ASP A 1 80 ? -25.566 4.090 -29.682 1.00 45.47 80 ASP A O 1
ATOM 621 N N . ASN A 1 81 ? -24.172 3.034 -28.291 1.00 43.66 81 ASN A N 1
ATOM 622 C CA . ASN A 1 81 ? -23.082 2.945 -29.251 1.00 43.66 81 ASN A CA 1
ATOM 623 C C . ASN A 1 81 ? -22.290 1.669 -28.991 1.00 43.66 81 ASN A C 1
ATOM 625 O O . ASN A 1 81 ? -21.525 1.530 -28.034 1.00 43.66 81 ASN A O 1
ATOM 629 N N . GLU A 1 82 ? -22.560 0.731 -29.877 1.00 47.59 82 GLU A N 1
ATOM 630 C CA . GLU A 1 82 ? -22.010 -0.596 -30.010 1.00 47.59 82 GLU A CA 1
ATOM 631 C C . GLU A 1 82 ? -20.526 -0.496 -30.387 1.00 47.59 82 GLU A C 1
ATOM 633 O O . GLU A 1 82 ? -20.199 -0.384 -31.562 1.00 47.59 82 GLU A O 1
ATOM 638 N N . ASN A 1 83 ? -19.601 -0.504 -29.416 1.00 47.03 83 ASN A N 1
ATOM 639 C CA . ASN A 1 83 ? -18.209 -0.882 -29.707 1.00 47.03 83 ASN A CA 1
ATOM 640 C C . ASN A 1 83 ? -17.367 -1.252 -28.470 1.00 47.03 83 ASN A C 1
ATOM 642 O O . ASN A 1 83 ? -16.289 -0.700 -28.243 1.00 47.03 83 ASN A O 1
ATOM 646 N N . MET A 1 84 ? -17.826 -2.208 -27.657 1.00 42.47 84 MET A N 1
ATOM 647 C CA . MET A 1 84 ? -16.958 -2.866 -26.671 1.00 42.47 84 MET A CA 1
ATOM 648 C C . MET A 1 84 ? -16.533 -4.222 -27.240 1.00 42.47 84 MET A C 1
ATOM 650 O O . MET A 1 84 ? -17.276 -5.197 -27.159 1.00 42.47 84 MET A O 1
ATOM 654 N N . ALA A 1 85 ? -15.341 -4.281 -27.837 1.00 39.47 85 ALA A N 1
ATOM 655 C CA . ALA A 1 85 ? -14.708 -5.534 -28.235 1.00 39.47 85 ALA A CA 1
ATOM 656 C C . ALA A 1 85 ? -14.416 -6.376 -26.980 1.00 39.47 85 ALA A C 1
ATOM 658 O O . ALA A 1 85 ? -13.399 -6.211 -26.303 1.00 39.47 85 ALA A O 1
ATOM 659 N N . VAL A 1 86 ? -15.357 -7.259 -26.652 1.00 38.94 86 VAL A N 1
ATOM 660 C CA . VAL A 1 86 ? -15.210 -8.317 -25.657 1.00 38.94 86 VAL A CA 1
ATOM 661 C C . VAL A 1 86 ? -14.255 -9.349 -26.248 1.00 38.94 86 VAL A C 1
ATOM 663 O O . VAL A 1 86 ? -14.648 -10.160 -27.080 1.00 38.94 86 VAL A O 1
ATOM 666 N N . TYR A 1 87 ? -12.992 -9.345 -25.818 1.00 40.75 87 TYR A N 1
ATOM 667 C CA . TYR A 1 87 ? -12.141 -10.525 -25.970 1.00 40.75 87 TYR A CA 1
ATOM 668 C C . TYR A 1 87 ? -12.633 -11.592 -24.987 1.00 40.75 87 TYR A C 1
ATOM 670 O O . TYR A 1 87 ? -12.122 -11.749 -23.877 1.00 40.75 87 TYR A O 1
ATOM 678 N N . GLY A 1 88 ? -13.696 -12.280 -25.396 1.00 39.06 88 GLY A N 1
ATOM 679 C CA . GLY A 1 88 ? -14.183 -13.493 -24.771 1.00 39.06 88 GLY A CA 1
ATOM 680 C C . GLY A 1 88 ? -13.302 -14.654 -25.206 1.00 39.06 88 GLY A C 1
ATOM 681 O O . GLY A 1 88 ? -13.343 -15.074 -26.355 1.00 39.06 88 GLY A O 1
ATOM 682 N N . ASN A 1 89 ? -12.512 -15.181 -24.275 1.00 50.44 89 ASN A N 1
ATOM 683 C CA . ASN A 1 89 ? -12.032 -16.551 -24.381 1.00 50.44 89 ASN A CA 1
ATOM 684 C C . ASN A 1 89 ? -13.239 -17.466 -24.138 1.00 50.44 89 ASN A C 1
ATOM 686 O O . ASN A 1 89 ? -13.642 -17.675 -22.993 1.00 50.44 89 ASN A O 1
ATOM 690 N N . ALA A 1 90 ? -13.821 -17.985 -25.212 1.00 38.62 90 ALA A N 1
ATOM 691 C CA . ALA A 1 90 ? -14.748 -19.105 -25.186 1.00 38.62 90 ALA A CA 1
ATOM 692 C C . ALA A 1 90 ? -14.395 -19.996 -26.379 1.00 38.62 90 ALA A C 1
ATOM 694 O O . ALA A 1 90 ? -14.293 -19.511 -27.501 1.00 38.62 90 ALA A O 1
ATOM 695 N N . GLY A 1 91 ? -14.100 -21.265 -26.090 1.00 38.97 91 GLY A N 1
ATOM 696 C CA . GLY A 1 91 ? -13.648 -22.245 -27.067 1.00 38.97 91 GLY A CA 1
ATOM 697 C C . GLY A 1 91 ? -14.627 -22.385 -28.225 1.00 38.97 91 GLY A C 1
ATOM 698 O O . GLY A 1 91 ? -15.829 -22.532 -28.013 1.00 38.97 91 GLY A O 1
ATOM 699 N N . ASP A 1 92 ? -14.074 -22.339 -29.430 1.00 42.41 92 ASP A N 1
ATOM 700 C CA . ASP A 1 92 ? -14.802 -22.512 -30.675 1.00 42.41 92 ASP A CA 1
ATOM 701 C C . ASP A 1 92 ? -15.111 -24.004 -30.858 1.00 42.41 92 ASP A C 1
ATOM 703 O O . ASP A 1 92 ? -14.255 -24.812 -31.228 1.00 42.41 92 ASP A O 1
ATOM 707 N N . ALA A 1 93 ? -16.324 -24.384 -30.462 1.00 42.75 93 ALA A N 1
ATOM 708 C CA . ALA A 1 93 ? -16.970 -25.600 -30.915 1.00 42.75 93 ALA A CA 1
ATOM 709 C C . ALA A 1 93 ? -17.603 -25.277 -32.271 1.00 42.75 93 ALA A C 1
ATOM 711 O O . ALA A 1 93 ? -18.702 -24.730 -32.331 1.00 42.75 93 ALA A O 1
ATOM 712 N N . ASP A 1 94 ? -16.872 -25.598 -33.335 1.00 42.88 94 ASP A N 1
ATOM 713 C CA . AS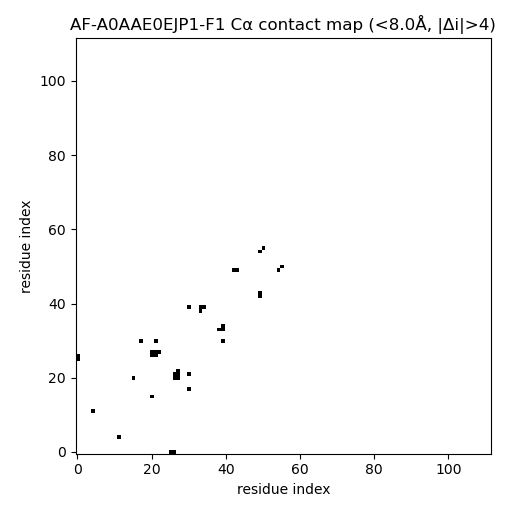P A 1 94 ? -17.310 -25.478 -34.722 1.00 42.88 94 ASP A CA 1
ATOM 714 C C . ASP A 1 94 ? -18.581 -26.321 -34.947 1.00 42.88 94 ASP A C 1
ATOM 716 O O . ASP A 1 94 ? -18.544 -27.553 -35.009 1.00 42.88 94 ASP A O 1
ATOM 720 N N . GLN A 1 95 ? -19.735 -25.652 -34.990 1.00 44.56 95 GLN A N 1
ATOM 721 C CA . GLN A 1 95 ? -20.988 -26.184 -35.525 1.00 44.56 95 GLN A CA 1
ATOM 722 C C . GLN A 1 95 ? -21.370 -25.364 -36.759 1.00 44.56 95 GLN A C 1
ATOM 724 O O . GLN A 1 95 ? -22.208 -24.465 -36.699 1.00 44.56 95 GLN A O 1
ATOM 729 N N . GLY A 1 96 ? -20.764 -25.699 -37.897 1.00 38.53 96 GLY A N 1
ATOM 730 C CA . GLY A 1 96 ? -21.300 -25.370 -39.215 1.00 38.53 96 GLY A CA 1
ATOM 731 C C . GLY A 1 96 ? -22.453 -26.314 -39.563 1.00 38.53 96 GLY A C 1
ATOM 732 O O . GLY A 1 96 ? -22.247 -27.503 -39.796 1.00 38.53 96 GLY A O 1
ATOM 733 N N . GLN A 1 97 ? -23.676 -25.786 -39.556 1.00 38.44 97 GLN A N 1
ATOM 734 C CA . GLN A 1 97 ? -24.900 -26.487 -39.940 1.00 38.44 97 GLN A CA 1
ATOM 735 C C . GLN A 1 97 ? -25.052 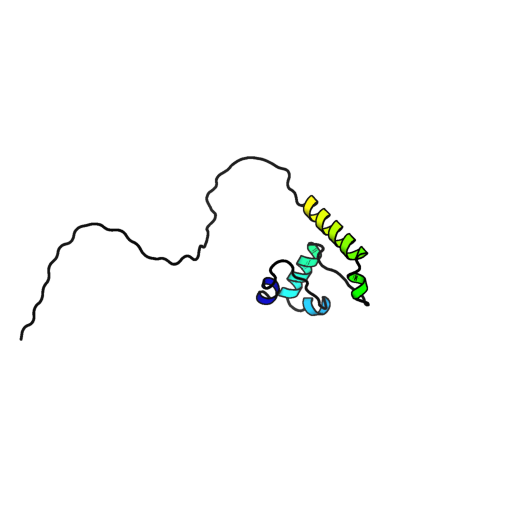-26.525 -41.476 1.00 38.44 97 GLN A C 1
ATOM 737 O O . GLN A 1 97 ? -24.658 -25.591 -42.171 1.00 38.44 97 GLN A O 1
ATOM 742 N N . ALA A 1 98 ? -25.597 -27.645 -41.955 1.00 43.94 98 ALA A N 1
ATOM 743 C CA . ALA A 1 98 ? -25.725 -28.133 -43.330 1.00 43.94 98 ALA A CA 1
ATOM 744 C C . ALA A 1 98 ? -26.388 -27.176 -44.349 1.00 43.94 98 ALA A C 1
ATOM 746 O O . ALA A 1 98 ? -27.244 -26.380 -43.974 1.00 43.94 98 ALA A O 1
ATOM 747 N N . ASP A 1 99 ? -26.054 -27.291 -45.644 1.00 43.53 99 ASP A N 1
ATOM 748 C CA . ASP A 1 99 ? -26.801 -28.177 -46.560 1.00 43.53 99 ASP A CA 1
ATOM 749 C C . ASP A 1 99 ? -26.317 -28.131 -48.034 1.00 43.53 99 ASP A C 1
ATOM 751 O O . ASP A 1 99 ? -26.083 -27.073 -48.612 1.00 43.53 99 ASP A O 1
ATOM 755 N N . ASP A 1 100 ? -26.279 -29.338 -48.610 1.00 43.59 100 ASP A N 1
ATOM 756 C CA . ASP A 1 100 ? -26.719 -29.728 -49.961 1.00 43.59 100 ASP A CA 1
ATOM 757 C C . ASP A 1 100 ? -25.775 -29.747 -51.197 1.00 43.59 100 ASP A C 1
ATOM 759 O O . ASP A 1 100 ? -25.220 -28.746 -51.648 1.00 43.59 100 ASP A O 1
ATOM 763 N N . ASN A 1 101 ? -25.782 -30.940 -51.815 1.00 43.91 101 ASN A N 1
ATOM 764 C CA . ASN A 1 101 ? -25.441 -31.353 -53.187 1.00 43.91 101 ASN A CA 1
ATOM 765 C C . ASN A 1 101 ? -23.982 -31.513 -53.655 1.00 43.91 101 ASN A C 1
ATOM 767 O O . ASN A 1 101 ? -23.309 -30.567 -54.058 1.00 43.91 101 ASN A O 1
ATOM 771 N N . GLY A 1 102 ? -23.579 -32.783 -53.801 1.00 39.22 102 GLY A N 1
ATOM 772 C CA . GLY A 1 102 ? -22.412 -33.191 -54.585 1.00 39.22 102 GLY A CA 1
ATOM 773 C C . GLY A 1 102 ? -22.119 -34.690 -54.519 1.00 39.22 102 GLY A C 1
ATOM 774 O O . GLY A 1 102 ? -21.042 -35.077 -54.088 1.00 39.22 102 GLY A O 1
ATOM 775 N N . ASP A 1 103 ? -23.089 -35.515 -54.910 1.00 49.19 103 ASP A N 1
ATOM 776 C CA . ASP A 1 103 ? -22.935 -36.946 -55.191 1.00 49.19 103 ASP A CA 1
ATOM 777 C C . ASP A 1 103 ? -21.830 -37.177 -56.244 1.00 49.19 103 ASP A C 1
ATOM 779 O O . ASP A 1 103 ? -21.994 -36.790 -57.401 1.00 49.19 103 ASP A O 1
ATOM 783 N N . MET A 1 104 ? -20.699 -37.764 -55.842 1.00 51.56 104 MET A N 1
ATOM 784 C CA . MET A 1 104 ? -19.768 -38.467 -56.732 1.00 51.56 104 MET A CA 1
ATOM 785 C C . MET A 1 104 ? -19.128 -39.635 -55.978 1.00 51.56 104 MET A C 1
ATOM 787 O O . MET A 1 104 ? -18.106 -39.505 -55.306 1.00 51.56 104 MET A O 1
ATOM 791 N N . ASP A 1 105 ? -19.828 -40.761 -56.072 1.00 45.84 105 ASP A N 1
ATOM 792 C CA . ASP A 1 105 ? -19.301 -42.105 -56.313 1.00 45.84 105 ASP A CA 1
ATOM 793 C C . ASP A 1 105 ? -17.839 -42.141 -56.804 1.00 45.84 105 ASP A C 1
ATOM 795 O O . ASP A 1 105 ? -17.524 -41.604 -57.864 1.00 45.84 105 ASP A O 1
ATOM 799 N N . ASP A 1 106 ? -16.970 -42.816 -56.051 1.00 49.75 106 ASP A N 1
ATOM 800 C CA . ASP A 1 106 ? -15.856 -43.572 -56.634 1.00 49.75 106 ASP A CA 1
ATOM 801 C C . ASP A 1 106 ? -15.454 -44.708 -55.682 1.00 49.75 106 ASP A C 1
ATOM 803 O O . ASP A 1 106 ? -14.601 -44.577 -54.796 1.00 49.75 106 ASP A O 1
ATOM 807 N N . GLY A 1 107 ? -16.155 -45.832 -55.822 1.00 50.00 107 GLY A N 1
ATOM 808 C CA . GLY A 1 107 ? -15.711 -47.117 -55.307 1.00 50.00 107 GLY A CA 1
ATOM 809 C C . GLY A 1 107 ? -14.596 -47.692 -56.181 1.00 50.00 107 GLY A C 1
ATOM 810 O O . GLY A 1 107 ? -14.843 -48.110 -57.307 1.00 50.00 107 GLY A O 1
ATOM 811 N N . GLY A 1 108 ? -13.388 -47.803 -55.628 1.00 41.31 108 GLY A N 1
ATOM 812 C CA . GLY A 1 108 ? -12.281 -48.554 -56.223 1.00 41.31 108 GLY A CA 1
ATOM 813 C C . GLY A 1 108 ? -11.962 -49.810 -55.415 1.00 41.31 108 GLY A C 1
ATOM 814 O O . GLY A 1 108 ? -11.278 -49.729 -54.396 1.00 41.31 108 GLY A O 1
ATOM 815 N N . PHE A 1 109 ? -12.485 -50.955 -55.861 1.00 47.34 109 PHE A N 1
ATOM 816 C CA . PHE A 1 109 ? -12.118 -52.299 -55.398 1.00 47.34 109 PHE A CA 1
ATOM 817 C C . PHE A 1 109 ? -10.747 -52.726 -55.967 1.00 47.34 109 PHE A C 1
ATOM 819 O O . PHE A 1 109 ? -10.270 -52.165 -56.950 1.00 47.34 109 PHE A O 1
ATOM 826 N N . GLU A 1 110 ? -10.142 -53.713 -55.307 1.00 47.91 110 GLU A N 1
ATOM 827 C CA . GLU A 1 110 ? -8.849 -54.371 -55.568 1.00 47.91 110 GLU A CA 1
ATOM 828 C C . GLU A 1 110 ? -8.692 -54.994 -56.973 1.00 47.91 110 GLU A C 1
ATOM 830 O O . GLU A 1 110 ? -9.694 -55.352 -57.579 1.00 47.91 110 GLU A O 1
ATOM 835 N N . GLU A 1 111 ? -7.438 -55.187 -57.419 1.00 46.09 111 GLU A N 1
ATOM 836 C CA . GLU A 1 111 ? -6.880 -56.267 -58.286 1.00 46.09 111 GLU A CA 1
ATOM 837 C C . GLU A 1 111 ? -5.377 -55.913 -58.503 1.00 46.09 111 GLU A C 1
ATOM 839 O O . GLU A 1 111 ? -5.052 -54.735 -58.657 1.00 46.09 111 GLU A O 1
ATOM 844 N N . ASP A 1 112 ? -4.355 -56.775 -58.427 1.00 46.78 112 ASP A N 1
ATOM 845 C CA . ASP A 1 112 ? -4.188 -58.207 -58.734 1.00 46.78 112 ASP A CA 1
ATOM 846 C C . ASP A 1 112 ? -2.923 -58.748 -58.003 1.00 46.78 112 ASP A C 1
ATOM 848 O O . ASP A 1 112 ? -1.942 -57.969 -57.866 1.00 46.78 112 ASP A O 1
#

Organism: NCBI:txid43782

Solvent-accessible surface area (backbone atoms only — not comparable to full-atom values): 8020 Å² total; per-residue (Å²): 113,70,71,73,75,64,68,51,92,84,71,84,84,89,84,77,59,64,82,65,42,50,76,38,70,71,48,29,54,53,49,53,53,25,48,77,68,70,70,61,81,92,82,61,87,64,62,68,73,62,72,33,67,74,48,50,50,55,52,51,53,54,51,56,54,54,62,63,72,70,63,74,82,90,76,88,76,95,73,94,74,96,77,80,86,73,88,70,92,67,86,86,76,87,78,85,79,85,86,89,91,81,93,72,91,81,89,82,78,90,88,134

Secondary structure (DSSP, 8-state):
-HHHHHS-SS-----S-HHHHTTSHHHHHHHHHHHHTT------SSGGGGS-HHHHHHHHHHHHHHHHHTPPPP--------------------------------------

Sequence (112 aa):
MNVAITRAKSSVLVVGSASTLRKDEHWNNLIESAENRGCLFKVSKPYASFLSEEKLELLNVRAKAKDMEAQPAERGGIHDNENMAVYGNAGDADQGQADDNGDMDDGGFEED

pLDDT: mean 72.43, std 22.86, range [35.03, 98.0]

Radius of gyration: 30.19 Å; Cα contacts (8 Å, |Δi|>4): 19; chains: 1; bounding box: 44×74×77 Å